Protein AF-A0A7S1J0U9-F1 (afdb_monomer_lite)

Sequence (162 aa):
MSGSLHFYTWFCGMPSGQSGGSMTIFAKDYTARTLVGTTATIFKWVNTFFTLAPLAVVTVVVVRFFRVTFKRYALSNAMLSLSFMLVWGTALLILYHEFQAQVREVPASWFGILNPFFIIGLSPVLTRLWDTRMNPPAAIKFGIGLVLLGLGFGALAVGGLK

pLDDT: mean 76.87, std 12.13, range [37.97, 94.19]

Organism: NCBI:txid73025

InterPro domains:
  IPR036259 MFS transporter superfamily [G3DSA:1.20.1250.20] (89-162)

Secondary structure (DSSP, 8-state):
-HHHHHHHIIIIIHHHHHHHHHHHHHHHHHS--EE-THHHHHHHHHHHHHHHHHHHHHHHHHHHHHHHHTTT-HHHHHHHHHHHHHHHHHHHHHHHHHHH-SSEEPPGGGGGGHHHHHHHHHHHHHHHHHTSS----HHHHHHHHHHHHHHHHHHHHHHH--

Foldseek 3Di:
DVVLVVLLCQLQNPLLVVCLVVQLVLCVPQPDQWDADPRLVVVLVVLLCLLVVLLVLVVVVLVVVCVVCCVPCVPVNVVVVVVSVVSVVVSVVVSVVSVPDNIDGDRSSSVSSVSSSCSSVCSVVVSVVCVPPDNDDSVVSNVVSVVVSVVVVVVSVVSRPD

Structure (mmCIF, N/CA/C/O backbone):
data_AF-A0A7S1J0U9-F1
#
_entry.id   AF-A0A7S1J0U9-F1
#
loop_
_atom_site.group_PDB
_atom_site.id
_atom_site.type_symbol
_atom_site.label_atom_id
_atom_site.label_alt_id
_atom_site.label_comp_id
_atom_site.label_asym_id
_atom_site.label_entity_id
_atom_site.label_seq_id
_atom_site.pdbx_PDB_ins_code
_atom_site.Cartn_x
_atom_site.Cartn_y
_atom_site.Cartn_z
_atom_site.occupancy
_atom_site.B_iso_or_equiv
_atom_site.auth_seq_id
_atom_site.auth_comp_id
_atom_site.auth_asym_id
_atom_site.auth_atom_id
_atom_site.pdbx_PDB_model_num
ATOM 1 N N . MET A 1 1 ? 10.771 -3.300 -21.379 1.00 37.97 1 MET A N 1
ATOM 2 C CA . MET A 1 1 ? 10.486 -2.838 -19.995 1.00 37.97 1 MET A CA 1
ATOM 3 C C . MET A 1 1 ? 9.687 -1.530 -19.904 1.00 37.97 1 MET A C 1
ATOM 5 O O . MET A 1 1 ? 9.085 -1.314 -18.864 1.00 37.97 1 MET A O 1
ATOM 9 N N . SER A 1 2 ? 9.593 -0.692 -20.950 1.00 38.94 2 SER A N 1
ATOM 10 C CA . SER A 1 2 ? 8.804 0.562 -20.898 1.00 38.94 2 SER A CA 1
ATOM 11 C C . SER A 1 2 ? 7.271 0.355 -20.956 1.00 38.94 2 SER A C 1
ATOM 13 O O . SER A 1 2 ? 6.528 1.062 -20.281 1.00 38.94 2 SER A O 1
ATOM 15 N N . GLY A 1 3 ? 6.781 -0.681 -21.653 1.00 42.38 3 GLY A N 1
ATOM 16 C CA . GLY A 1 3 ? 5.335 -0.926 -21.814 1.00 42.38 3 GLY A CA 1
ATOM 17 C C . GLY A 1 3 ? 4.577 -1.304 -20.531 1.00 42.38 3 GLY A C 1
ATOM 18 O O . GLY A 1 3 ? 3.415 -0.938 -20.378 1.00 42.38 3 GLY A O 1
ATOM 19 N N . SER A 1 4 ? 5.233 -1.972 -19.576 1.00 47.34 4 SER A N 1
ATOM 20 C CA . SER A 1 4 ? 4.588 -2.399 -18.324 1.00 47.34 4 SER A CA 1
ATOM 21 C C . SER A 1 4 ? 4.400 -1.247 -17.330 1.00 47.34 4 SER A C 1
ATOM 23 O O . SER A 1 4 ? 3.449 -1.257 -16.553 1.00 47.34 4 SER A O 1
ATOM 25 N N . LEU A 1 5 ? 5.280 -0.237 -17.365 1.00 48.50 5 LEU A N 1
ATOM 26 C CA . LEU A 1 5 ? 5.217 0.916 -16.462 1.00 48.50 5 LEU A CA 1
ATOM 27 C C . LEU A 1 5 ? 4.145 1.922 -16.914 1.00 48.50 5 LEU A C 1
ATOM 29 O O . LEU A 1 5 ? 3.366 2.398 -16.095 1.00 48.50 5 LEU A O 1
ATOM 33 N N . HIS A 1 6 ? 4.044 2.184 -18.224 1.00 45.41 6 HIS A N 1
ATOM 34 C CA . HIS A 1 6 ? 2.959 2.999 -18.789 1.00 45.41 6 HIS A CA 1
ATOM 35 C C . HIS A 1 6 ? 1.580 2.355 -18.596 1.00 45.41 6 HIS A C 1
ATOM 37 O O . HIS A 1 6 ? 0.617 3.063 -18.313 1.00 45.41 6 HIS A O 1
ATOM 43 N N . PHE A 1 7 ? 1.487 1.023 -18.680 1.00 50.69 7 PHE A N 1
ATOM 44 C CA . PHE A 1 7 ? 0.261 0.286 -18.370 1.00 50.69 7 PHE A CA 1
ATOM 45 C C . PHE A 1 7 ? -0.192 0.491 -16.913 1.00 50.69 7 PHE A C 1
ATOM 47 O O . PHE A 1 7 ? -1.368 0.760 -16.673 1.00 50.69 7 PHE A O 1
ATOM 54 N N . TYR A 1 8 ? 0.735 0.432 -15.952 1.00 55.25 8 TYR A N 1
ATOM 55 C CA . TYR A 1 8 ? 0.445 0.608 -14.526 1.00 55.25 8 TYR A CA 1
ATOM 56 C C . TYR A 1 8 ? -0.072 2.016 -14.190 1.00 55.25 8 TYR A C 1
ATOM 58 O O . TYR A 1 8 ? -1.103 2.154 -13.529 1.00 55.25 8 TYR A O 1
ATOM 66 N N . THR A 1 9 ? 0.600 3.058 -14.689 1.00 53.38 9 THR A N 1
ATOM 67 C CA . THR A 1 9 ? 0.221 4.455 -14.420 1.00 53.38 9 THR A CA 1
ATOM 68 C C . THR A 1 9 ? -1.161 4.793 -14.982 1.00 53.38 9 THR A C 1
ATOM 70 O O . THR A 1 9 ? -1.921 5.521 -14.348 1.00 53.38 9 THR A O 1
ATOM 73 N N . TRP A 1 10 ? -1.522 4.230 -16.138 1.00 52.12 10 TRP A N 1
ATOM 74 C CA . TRP A 1 10 ? -2.813 4.496 -16.774 1.00 52.12 10 TRP A CA 1
ATOM 75 C C . TRP A 1 10 ? -3.964 3.647 -16.222 1.00 52.12 10 TRP A C 1
ATOM 77 O O . TRP A 1 10 ? -5.030 4.187 -15.942 1.00 52.12 10 TRP A O 1
ATOM 87 N N . PHE A 1 11 ? -3.772 2.336 -16.041 1.00 57.56 11 PHE A N 1
ATOM 88 C CA . PHE A 1 11 ? -4.842 1.432 -15.601 1.00 57.56 11 PHE A CA 1
ATOM 89 C C . PHE A 1 11 ? -5.138 1.550 -14.100 1.00 57.56 11 PHE A C 1
ATOM 91 O O . PHE A 1 11 ? -6.298 1.650 -13.711 1.00 57.56 11 PHE A O 1
ATOM 98 N N . CYS A 1 12 ? -4.103 1.561 -13.252 1.00 60.34 12 CYS A N 1
ATOM 99 C CA . CYS A 1 12 ? -4.277 1.653 -11.800 1.00 60.34 12 CYS A CA 1
ATOM 100 C C . CYS A 1 12 ? -4.172 3.082 -11.260 1.00 60.34 12 CYS A C 1
ATOM 102 O O . CYS A 1 12 ? -4.699 3.336 -10.185 1.00 60.34 12 CYS A O 1
ATOM 104 N N . GLY A 1 13 ? -3.502 4.013 -11.945 1.00 62.59 13 GLY A N 1
ATOM 105 C CA . GLY A 1 13 ? -3.244 5.351 -11.395 1.00 62.59 13 GLY A CA 1
ATOM 106 C C . GLY A 1 13 ? -4.432 6.311 -11.490 1.00 62.59 13 GLY A C 1
ATOM 107 O O . GLY A 1 13 ? -4.858 6.870 -10.481 1.00 62.59 13 GLY A O 1
ATOM 108 N N . MET A 1 14 ? -4.986 6.502 -12.691 1.00 61.03 14 MET A N 1
ATOM 109 C CA . MET A 1 14 ? -6.019 7.521 -12.930 1.00 61.03 14 MET A CA 1
ATOM 110 C C . MET A 1 14 ? -7.364 7.246 -12.225 1.00 61.03 14 MET A C 1
ATOM 112 O O . MET A 1 14 ? -7.852 8.147 -11.541 1.00 61.03 14 MET A O 1
ATOM 116 N N . PRO A 1 15 ? -7.962 6.038 -12.306 1.00 62.59 15 PRO A N 1
ATOM 117 C CA . PRO A 1 15 ? -9.241 5.755 -11.639 1.00 62.59 15 PRO A CA 1
ATOM 118 C C . PRO A 1 15 ? -9.131 5.822 -10.104 1.00 62.59 15 PRO A C 1
ATOM 120 O O . PRO A 1 15 ? -10.016 6.325 -9.415 1.00 62.59 15 PRO A O 1
ATOM 123 N N . SER A 1 16 ? -8.000 5.374 -9.564 1.00 61.16 16 SER A N 1
ATOM 124 C CA . SER A 1 16 ? -7.734 5.318 -8.124 1.00 61.16 16 SER A CA 1
ATOM 125 C C . SER A 1 16 ? -7.524 6.693 -7.486 1.00 61.16 16 SER A C 1
ATOM 127 O O . SER A 1 16 ? -7.879 6.903 -6.326 1.00 61.16 16 SER A O 1
ATOM 129 N N . GLY A 1 17 ? -6.977 7.657 -8.237 1.00 61.88 17 GLY A N 1
ATOM 130 C CA . GLY A 1 17 ? -6.881 9.050 -7.788 1.00 61.88 17 GLY A CA 1
ATOM 131 C C . GLY A 1 17 ? -8.255 9.704 -7.603 1.00 61.88 17 GLY A C 1
ATOM 132 O O . GLY A 1 17 ? -8.450 10.484 -6.674 1.00 61.88 17 GLY A O 1
ATOM 133 N N . GLN A 1 18 ? -9.231 9.329 -8.436 1.00 62.53 18 GLN A N 1
ATOM 134 C CA . GLN A 1 18 ? -10.612 9.809 -8.346 1.00 62.53 18 GLN A CA 1
ATOM 135 C C . GLN A 1 18 ? -11.387 9.146 -7.192 1.00 62.53 18 GLN A C 1
ATOM 137 O O . GLN A 1 18 ? -12.262 9.774 -6.589 1.00 62.53 18 GLN A O 1
ATOM 142 N N . SER A 1 19 ? -11.040 7.901 -6.844 1.00 63.16 19 SER A N 1
ATOM 143 C CA . SER A 1 19 ? -11.699 7.154 -5.768 1.00 63.16 19 SER A CA 1
ATOM 144 C C . SER A 1 19 ? -11.240 7.555 -4.363 1.00 63.16 19 SER A C 1
ATOM 146 O O . SER A 1 19 ? -12.029 7.505 -3.422 1.00 63.16 19 SER A O 1
ATOM 148 N N . GLY A 1 20 ? -9.977 7.966 -4.199 1.00 63.72 20 GLY A N 1
ATOM 149 C CA . GLY A 1 20 ? -9.395 8.229 -2.877 1.00 63.72 20 GLY A CA 1
ATOM 150 C C . GLY A 1 20 ? -10.086 9.359 -2.101 1.00 63.72 20 GLY A C 1
ATOM 151 O O . GLY A 1 20 ? -10.349 9.225 -0.903 1.00 63.72 20 GLY A O 1
ATOM 152 N N . GLY A 1 21 ? -10.429 10.458 -2.782 1.00 65.00 21 GLY A N 1
ATOM 153 C CA . GLY A 1 21 ? -11.123 11.593 -2.161 1.00 65.00 21 GLY A CA 1
ATOM 154 C C . GLY A 1 21 ? -12.596 11.306 -1.860 1.00 65.00 21 GLY A C 1
ATOM 155 O O . GLY A 1 21 ? -13.092 11.625 -0.782 1.00 65.00 21 GLY A O 1
ATOM 156 N N . SER A 1 22 ? -13.287 10.644 -2.786 1.00 69.31 22 SER A N 1
ATOM 157 C CA . SER A 1 22 ? -14.724 10.360 -2.697 1.00 69.31 22 SER A CA 1
ATOM 158 C C . SER A 1 22 ? -15.056 9.228 -1.716 1.00 69.31 22 SER A C 1
ATOM 160 O O . SER A 1 22 ? -16.042 9.337 -0.989 1.00 69.31 22 SER A O 1
ATOM 162 N N . MET A 1 23 ? -14.208 8.197 -1.592 1.00 70.56 23 MET A N 1
ATOM 163 C CA . MET A 1 23 ? -14.368 7.146 -0.571 1.00 70.56 23 MET A CA 1
ATOM 164 C C . MET A 1 23 ? -14.235 7.688 0.853 1.00 70.56 23 MET A C 1
ATOM 166 O O . MET A 1 23 ? -14.960 7.254 1.744 1.00 70.56 23 MET A O 1
ATOM 170 N N . THR A 1 24 ? -13.335 8.649 1.071 1.00 71.12 24 THR A N 1
ATOM 171 C CA . THR A 1 24 ? -13.128 9.248 2.398 1.00 71.12 24 THR A CA 1
ATOM 172 C C . THR A 1 24 ? -14.349 10.065 2.835 1.00 71.12 24 THR A C 1
ATOM 174 O O . THR A 1 24 ? -14.726 10.025 4.002 1.00 71.12 24 THR A O 1
ATOM 177 N N . ILE A 1 25 ? -15.002 10.772 1.907 1.00 69.62 25 ILE A N 1
ATOM 178 C CA . ILE A 1 25 ? -16.236 11.522 2.189 1.00 69.62 25 ILE A CA 1
ATOM 179 C C . ILE A 1 25 ? -17.395 10.549 2.444 1.00 69.62 25 ILE A C 1
ATOM 181 O O . ILE A 1 25 ? -18.055 10.631 3.474 1.00 69.62 25 ILE A O 1
ATOM 185 N N . PHE A 1 26 ? -17.574 9.547 1.581 1.00 68.56 26 PHE A N 1
ATOM 186 C CA . PHE A 1 26 ? -18.650 8.567 1.733 1.00 68.56 26 PHE A CA 1
ATOM 187 C C . PHE A 1 26 ? -18.541 7.763 3.039 1.00 68.56 26 PHE A C 1
ATOM 189 O O . PHE A 1 26 ? -19.520 7.596 3.760 1.00 68.56 26 PHE A O 1
ATOM 196 N N . ALA A 1 27 ? -17.336 7.319 3.402 1.00 71.00 27 ALA A N 1
ATOM 197 C CA . ALA A 1 27 ? -17.106 6.610 4.656 1.00 71.00 27 ALA A CA 1
ATOM 198 C C . ALA A 1 27 ? -17.310 7.489 5.896 1.00 71.00 27 ALA A C 1
ATOM 200 O O . ALA A 1 27 ? -17.612 6.976 6.976 1.00 71.00 27 ALA A O 1
ATOM 201 N N . LYS A 1 28 ? -17.116 8.806 5.770 1.00 71.69 28 LYS A N 1
ATOM 202 C CA . LYS A 1 28 ? -17.378 9.742 6.860 1.00 71.69 28 LYS A CA 1
ATOM 203 C C . LYS A 1 28 ? -18.872 9.814 7.166 1.00 71.69 28 LYS A C 1
ATOM 205 O O . LYS A 1 28 ? -19.213 9.780 8.351 1.00 71.69 28 LYS A O 1
ATOM 210 N N . ASP A 1 29 ? -19.690 9.887 6.118 1.00 71.12 29 ASP A N 1
ATOM 211 C CA . ASP A 1 29 ? -21.112 10.224 6.204 1.00 71.12 29 ASP A CA 1
ATOM 212 C C . ASP A 1 29 ? -22.033 8.988 6.281 1.00 71.12 29 ASP A C 1
ATOM 214 O O . ASP A 1 29 ? -23.096 9.071 6.886 1.00 71.12 29 ASP A O 1
ATOM 218 N N . TYR A 1 30 ? -21.616 7.828 5.750 1.00 62.91 30 TYR A N 1
ATOM 219 C CA . TYR A 1 30 ? -22.474 6.633 5.621 1.00 62.91 30 TYR A CA 1
ATOM 220 C C . TYR A 1 30 ? -21.976 5.380 6.363 1.00 62.91 30 TYR A C 1
ATOM 222 O O . TYR A 1 30 ? -22.607 4.327 6.280 1.00 62.91 30 TYR A O 1
ATOM 230 N N . THR A 1 31 ? -20.871 5.459 7.115 1.00 68.38 31 THR A N 1
ATOM 231 C CA . THR A 1 31 ? -20.332 4.303 7.856 1.00 68.38 31 THR A CA 1
ATOM 232 C C . THR A 1 31 ? -20.341 4.550 9.363 1.00 68.38 31 THR A C 1
ATOM 234 O O . THR A 1 31 ? -19.758 5.521 9.850 1.00 68.38 31 THR A O 1
ATOM 237 N N . ALA A 1 32 ? -20.936 3.625 10.126 1.00 65.75 32 ALA A N 1
ATOM 238 C CA . ALA A 1 32 ? -20.797 3.583 11.581 1.00 65.75 32 ALA A CA 1
ATOM 239 C C . ALA A 1 32 ? -19.350 3.210 11.939 1.00 65.75 32 ALA A C 1
ATOM 241 O O . ALA A 1 3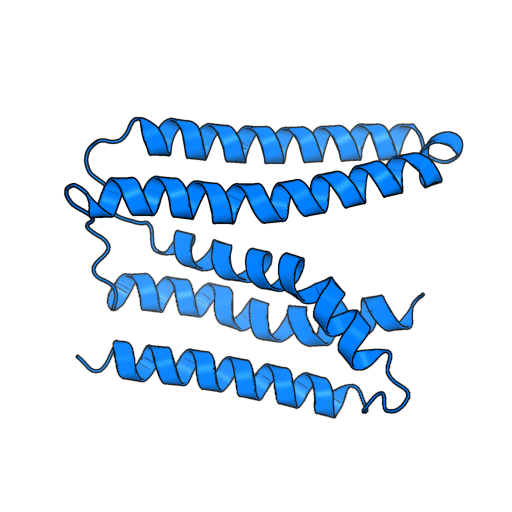2 ? -18.907 2.082 11.726 1.00 65.75 32 ALA A O 1
ATOM 242 N N . ARG A 1 33 ? -18.588 4.196 12.423 1.00 71.88 33 ARG A N 1
ATOM 243 C CA . ARG A 1 33 ? -17.137 4.082 12.647 1.00 71.88 33 ARG A CA 1
ATOM 244 C C . ARG A 1 33 ? -16.762 3.820 14.104 1.00 71.88 33 ARG A C 1
ATOM 246 O O . ARG A 1 33 ? -15.583 3.638 14.387 1.00 71.88 33 ARG A O 1
ATOM 253 N N . THR A 1 34 ? -17.732 3.758 15.012 1.00 73.88 34 THR A N 1
ATOM 254 C CA . THR A 1 34 ? -17.530 3.401 16.419 1.00 73.88 34 THR A CA 1
ATOM 255 C C . THR A 1 34 ? -17.447 1.880 16.562 1.00 73.88 34 THR A C 1
ATOM 25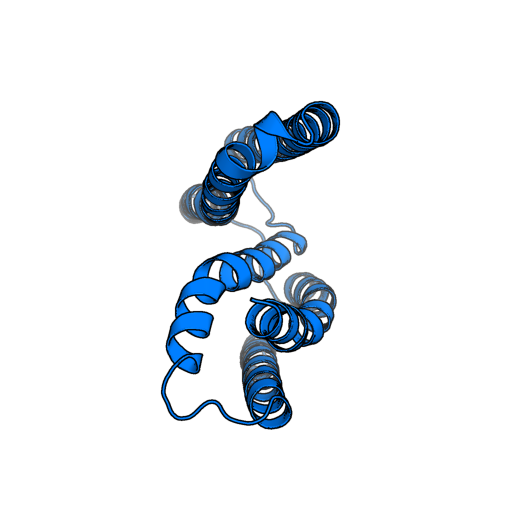7 O O . THR A 1 34 ? -18.408 1.154 16.316 1.00 73.88 34 THR A O 1
ATOM 260 N N . LEU A 1 35 ? -16.276 1.373 16.949 1.00 70.81 35 LEU A N 1
ATOM 261 C CA . LEU A 1 35 ? -16.058 -0.054 17.183 1.00 70.81 35 LEU A CA 1
ATOM 262 C C . LEU A 1 35 ? -15.915 -0.305 18.684 1.00 70.81 35 LEU A C 1
ATOM 264 O O . LEU A 1 35 ? -15.031 0.259 19.330 1.00 70.81 35 LEU A O 1
ATOM 268 N N . VAL A 1 36 ? -16.761 -1.181 19.232 1.00 72.00 36 VAL A N 1
ATOM 269 C CA . VAL A 1 36 ? -16.773 -1.529 20.662 1.00 72.00 36 VAL A CA 1
ATOM 270 C C . VAL A 1 36 ? -16.490 -3.023 20.842 1.00 72.00 36 VAL A C 1
ATOM 272 O O . VAL A 1 36 ? -16.957 -3.857 20.065 1.00 72.00 36 VAL A O 1
ATOM 275 N N . GLY A 1 37 ? -15.712 -3.368 21.871 1.00 77.50 37 GLY A N 1
ATOM 276 C CA . GLY A 1 37 ? -15.454 -4.755 22.266 1.00 77.50 37 GLY A CA 1
ATOM 277 C C . GLY A 1 37 ? -14.636 -5.553 21.242 1.00 77.50 37 GLY A C 1
ATOM 278 O O . GLY A 1 37 ? -13.636 -5.071 20.708 1.00 77.50 37 GLY A O 1
ATOM 279 N N . THR A 1 38 ? -15.051 -6.791 20.969 1.00 79.81 38 THR A N 1
ATOM 280 C CA . THR A 1 38 ? -14.334 -7.764 20.120 1.00 79.81 38 THR A CA 1
ATOM 281 C C . THR A 1 38 ? -14.149 -7.302 18.668 1.00 79.81 38 THR A C 1
ATOM 283 O O . THR A 1 38 ? -13.164 -7.650 18.021 1.00 79.81 38 THR A O 1
ATOM 286 N N . THR A 1 39 ? -15.038 -6.462 18.133 1.00 76.94 39 THR A N 1
ATOM 287 C CA . THR A 1 39 ? -14.890 -5.936 16.764 1.00 76.94 39 THR A CA 1
ATOM 288 C C . THR A 1 39 ? -13.702 -4.973 16.652 1.00 76.94 39 THR A C 1
ATOM 290 O O . THR A 1 39 ? -13.023 -4.936 15.625 1.00 76.94 39 THR A O 1
ATOM 293 N N . ALA A 1 40 ? -13.384 -4.240 17.726 1.00 79.69 40 ALA A N 1
ATOM 294 C CA . ALA A 1 40 ? -12.239 -3.333 17.754 1.00 79.69 40 ALA A CA 1
ATOM 295 C C . ALA A 1 40 ? -10.898 -4.088 17.725 1.00 79.69 40 ALA A C 1
ATOM 297 O O . ALA A 1 40 ? -9.948 -3.625 17.092 1.00 79.69 40 ALA A O 1
ATOM 298 N N . THR A 1 41 ? -10.802 -5.262 18.359 1.00 82.31 41 THR A N 1
ATOM 299 C CA . THR A 1 41 ? -9.576 -6.080 18.326 1.00 82.31 41 THR A CA 1
ATOM 300 C C . THR A 1 41 ? -9.362 -6.728 16.962 1.00 82.31 41 THR A C 1
ATOM 302 O O . THR A 1 41 ? -8.241 -6.693 16.456 1.00 82.31 41 THR A O 1
ATOM 305 N N . ILE A 1 42 ? -10.420 -7.238 16.322 1.00 85.06 42 ILE A N 1
ATOM 306 C CA . ILE A 1 42 ? -10.348 -7.753 14.943 1.00 85.06 42 ILE A CA 1
ATOM 307 C C . ILE A 1 42 ? -9.894 -6.641 13.991 1.00 85.06 42 ILE A C 1
ATOM 309 O O . ILE A 1 42 ? -8.974 -6.842 13.198 1.00 85.06 42 ILE A O 1
ATOM 313 N N . PHE A 1 43 ? -10.468 -5.442 14.116 1.00 84.56 43 PHE A N 1
ATOM 314 C CA . PHE A 1 43 ? -10.076 -4.301 13.293 1.00 84.56 43 PHE A CA 1
ATOM 315 C C . PHE A 1 43 ? -8.603 -3.912 13.479 1.00 84.56 43 PHE A C 1
ATOM 317 O O . PHE A 1 43 ? -7.940 -3.603 12.494 1.00 84.56 43 PHE A O 1
ATOM 324 N N . LYS A 1 44 ? -8.054 -3.968 14.704 1.00 85.38 44 LYS A N 1
ATOM 325 C CA . LYS A 1 44 ? -6.620 -3.714 14.950 1.00 85.38 44 LYS A CA 1
ATOM 326 C C . LYS A 1 44 ? -5.739 -4.659 14.128 1.00 85.38 44 LYS A C 1
ATOM 328 O O . LYS A 1 44 ? -4.875 -4.183 13.398 1.00 85.38 44 LYS A O 1
ATOM 333 N N . TRP A 1 45 ? -6.003 -5.965 14.177 1.00 88.00 45 TRP A N 1
ATOM 334 C CA . TRP A 1 45 ? -5.251 -6.960 13.400 1.00 88.00 45 TRP A CA 1
ATOM 335 C C . TRP A 1 45 ? -5.390 -6.763 11.890 1.00 88.00 45 TRP A C 1
ATOM 337 O O . TRP A 1 45 ? -4.401 -6.825 11.157 1.00 88.00 45 TRP A O 1
ATOM 347 N N . VAL A 1 46 ? -6.604 -6.475 11.424 1.00 88.69 46 VAL A N 1
ATOM 348 C CA . VAL A 1 46 ? -6.880 -6.206 10.009 1.00 88.69 46 VAL A CA 1
ATOM 349 C C . VAL A 1 46 ? -6.159 -4.937 9.538 1.00 88.69 46 VAL A C 1
ATOM 351 O O . VAL A 1 46 ? -5.517 -4.949 8.489 1.00 88.69 46 VAL A O 1
ATOM 354 N N . ASN A 1 47 ? -6.182 -3.862 10.328 1.00 88.69 47 ASN A N 1
ATOM 355 C CA . ASN A 1 47 ? -5.459 -2.626 10.032 1.00 88.69 47 ASN A CA 1
ATOM 356 C C . ASN A 1 47 ? -3.938 -2.853 9.968 1.00 88.69 47 ASN A C 1
ATOM 358 O O . ASN A 1 47 ? -3.276 -2.392 9.034 1.00 88.69 47 ASN A O 1
ATOM 362 N N . THR A 1 48 ? -3.386 -3.609 10.921 1.00 90.31 48 THR A N 1
ATOM 363 C CA . THR A 1 48 ? -1.976 -4.020 10.905 1.00 90.31 48 THR A CA 1
ATOM 364 C C . THR A 1 48 ? -1.624 -4.740 9.613 1.00 90.31 48 THR A C 1
ATOM 366 O O . THR A 1 48 ? -0.627 -4.405 8.976 1.00 90.31 48 THR A O 1
ATOM 369 N N . PHE A 1 49 ? -2.456 -5.692 9.195 1.00 90.69 49 PHE A N 1
ATOM 370 C CA . PHE A 1 49 ? -2.239 -6.437 7.964 1.00 90.69 49 PHE A CA 1
ATOM 371 C C . PHE A 1 49 ? -2.251 -5.526 6.730 1.00 90.69 49 PHE A C 1
ATOM 373 O O . PHE A 1 49 ? -1.288 -5.534 5.961 1.00 90.69 49 PHE A O 1
ATOM 380 N N . PHE A 1 50 ? -3.287 -4.698 6.566 1.00 88.94 50 PHE A N 1
ATOM 381 C CA . PHE A 1 50 ? -3.409 -3.798 5.414 1.00 88.94 50 PHE A CA 1
ATOM 382 C C . PHE A 1 50 ? -2.307 -2.734 5.352 1.00 88.94 50 PHE A C 1
ATOM 384 O O . PHE A 1 50 ? -1.933 -2.318 4.258 1.00 88.94 50 PHE A O 1
ATOM 391 N N . THR A 1 51 ? -1.750 -2.330 6.494 1.00 88.12 51 THR A N 1
ATOM 392 C CA . THR A 1 51 ? -0.644 -1.362 6.552 1.00 88.12 51 THR A CA 1
ATOM 393 C C . THR A 1 51 ? 0.713 -2.023 6.283 1.00 88.12 51 THR A C 1
ATOM 395 O O . THR A 1 51 ? 1.514 -1.508 5.502 1.00 88.12 51 THR A O 1
ATOM 398 N N . LEU A 1 52 ? 0.988 -3.181 6.894 1.00 91.69 52 LEU A N 1
ATOM 399 C CA . LEU A 1 52 ? 2.308 -3.820 6.825 1.00 91.69 52 LEU A CA 1
ATOM 400 C C . LEU A 1 52 ? 2.525 -4.651 5.559 1.00 91.69 52 LEU A C 1
ATOM 402 O O . LEU A 1 52 ? 3.638 -4.672 5.038 1.00 91.69 52 LEU A O 1
ATOM 406 N N . ALA A 1 53 ? 1.499 -5.327 5.038 1.00 91.06 53 ALA A N 1
ATOM 407 C CA . ALA A 1 53 ? 1.636 -6.176 3.855 1.00 91.06 53 ALA A CA 1
ATOM 408 C C . ALA A 1 53 ? 2.159 -5.429 2.604 1.00 91.06 53 ALA A C 1
ATOM 410 O O . ALA A 1 53 ? 3.147 -5.885 2.019 1.00 91.06 53 ALA A O 1
ATOM 411 N N . PRO A 1 54 ? 1.593 -4.278 2.185 1.00 88.44 54 PRO A N 1
ATOM 412 C CA . PRO A 1 54 ? 2.094 -3.565 1.013 1.00 88.44 54 PRO A CA 1
ATOM 413 C C . PRO A 1 54 ? 3.473 -2.959 1.286 1.00 88.44 54 PRO A C 1
ATOM 415 O O . PRO A 1 54 ? 4.340 -2.987 0.414 1.00 88.44 54 PRO A O 1
ATOM 418 N N . LEU A 1 55 ? 3.719 -2.490 2.513 1.00 91.06 55 LEU A N 1
ATOM 419 C CA . LEU A 1 55 ? 5.017 -1.963 2.922 1.00 91.06 55 LEU A CA 1
ATOM 420 C C . LEU A 1 55 ? 6.113 -3.042 2.856 1.00 91.06 55 LEU A C 1
ATOM 422 O O . LEU A 1 55 ? 7.217 -2.781 2.372 1.00 91.06 55 LEU A O 1
ATOM 426 N N . ALA A 1 56 ? 5.804 -4.278 3.251 1.00 91.38 56 ALA A N 1
ATOM 427 C CA . ALA A 1 56 ? 6.702 -5.423 3.124 1.00 91.38 56 ALA A CA 1
ATOM 428 C C . ALA A 1 56 ? 7.006 -5.756 1.653 1.00 91.38 56 ALA A C 1
ATOM 430 O O . ALA A 1 56 ? 8.171 -5.943 1.296 1.00 91.38 56 ALA A O 1
ATOM 431 N N . VAL A 1 57 ? 5.993 -5.755 0.775 1.00 90.19 57 VAL A N 1
ATOM 432 C CA . VAL A 1 57 ? 6.191 -5.963 -0.673 1.00 90.19 57 VAL A CA 1
ATOM 433 C C . VAL A 1 57 ? 7.119 -4.896 -1.254 1.00 90.19 57 VAL A C 1
ATOM 435 O O . VAL A 1 57 ? 8.090 -5.232 -1.937 1.00 90.19 57 VAL A O 1
ATOM 438 N N . VAL A 1 58 ? 6.880 -3.619 -0.941 1.00 89.75 58 VAL A N 1
ATOM 439 C CA . VAL A 1 58 ? 7.742 -2.518 -1.395 1.00 89.75 58 VAL A CA 1
ATOM 440 C C . VAL A 1 58 ? 9.160 -2.671 -0.842 1.00 89.75 58 VAL A C 1
ATOM 442 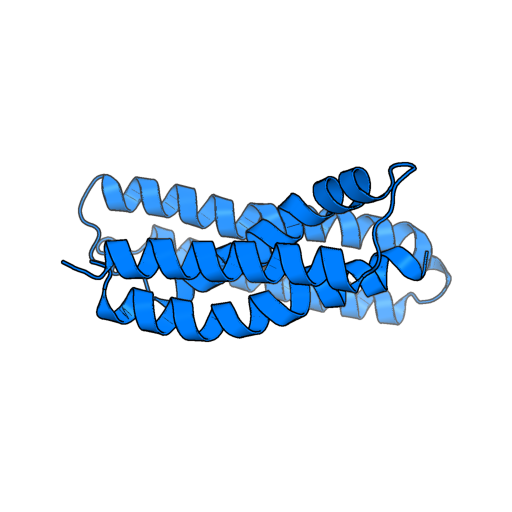O O . VAL A 1 58 ? 10.116 -2.488 -1.591 1.00 89.75 58 VAL A O 1
ATOM 445 N N . THR A 1 59 ? 9.318 -3.097 0.415 1.00 92.06 59 THR A N 1
ATOM 446 C CA . THR A 1 59 ? 10.636 -3.358 1.023 1.00 92.06 59 THR A CA 1
ATOM 447 C C . THR A 1 59 ? 11.434 -4.364 0.190 1.00 92.06 59 THR A C 1
ATOM 449 O O . THR A 1 59 ? 12.596 -4.122 -0.139 1.00 92.06 59 THR A O 1
ATOM 452 N N . VAL A 1 60 ? 10.809 -5.471 -0.226 1.00 90.75 60 VAL A N 1
ATOM 453 C CA . VAL A 1 60 ? 11.458 -6.491 -1.069 1.00 90.75 60 VAL A CA 1
ATOM 454 C C . VAL A 1 60 ? 11.867 -5.920 -2.430 1.00 90.75 60 VAL A C 1
ATOM 456 O O . VAL A 1 60 ? 12.969 -6.203 -2.911 1.00 90.75 60 VAL A O 1
ATOM 459 N N . VAL A 1 61 ? 11.010 -5.109 -3.057 1.00 88.56 61 VAL A N 1
ATOM 460 C CA . VAL A 1 61 ? 11.302 -4.465 -4.350 1.00 88.56 61 VAL A CA 1
ATOM 461 C C . VAL A 1 61 ? 12.473 -3.492 -4.226 1.00 88.56 61 VAL A C 1
ATOM 463 O O . VAL A 1 61 ? 13.395 -3.534 -5.041 1.00 88.56 61 VAL A O 1
ATOM 466 N N . VAL A 1 62 ? 12.478 -2.671 -3.178 1.00 89.56 62 VAL A N 1
ATOM 467 C CA . VAL A 1 62 ? 13.543 -1.711 -2.882 1.00 89.56 62 VAL A CA 1
ATOM 468 C C . VAL A 1 62 ? 14.870 -2.437 -2.654 1.00 89.56 62 VAL A C 1
ATOM 470 O O . VAL A 1 62 ? 15.870 -2.094 -3.280 1.00 89.56 62 VAL A O 1
ATOM 473 N N . VAL A 1 63 ? 14.892 -3.514 -1.862 1.00 89.00 63 VAL A N 1
ATOM 474 C CA . VAL A 1 63 ? 16.105 -4.327 -1.646 1.00 89.00 63 VAL A CA 1
ATOM 475 C C . VAL A 1 63 ? 16.624 -4.942 -2.953 1.00 89.00 63 VAL A C 1
ATOM 477 O O . VAL A 1 63 ? 17.834 -4.946 -3.197 1.00 89.00 63 VAL A O 1
ATOM 480 N N . ARG A 1 64 ? 15.737 -5.434 -3.831 1.00 86.31 64 ARG A N 1
ATOM 481 C CA . ARG A 1 64 ? 16.139 -5.919 -5.166 1.00 86.31 64 ARG A CA 1
ATOM 482 C C . ARG A 1 64 ? 16.738 -4.799 -6.015 1.00 86.31 64 ARG A C 1
ATOM 484 O O . ARG A 1 64 ? 17.747 -5.029 -6.678 1.00 86.31 64 ARG A O 1
ATOM 491 N N . PHE A 1 65 ? 16.164 -3.601 -5.959 1.00 85.06 65 PHE A N 1
ATOM 492 C CA . PHE A 1 65 ? 16.678 -2.426 -6.660 1.00 85.06 65 PHE A CA 1
ATOM 493 C C . PHE A 1 65 ? 18.073 -2.022 -6.158 1.00 85.06 65 PHE A C 1
ATOM 495 O O . PHE A 1 65 ? 18.974 -1.781 -6.964 1.00 85.06 65 PHE A O 1
ATOM 502 N N . PHE A 1 66 ? 18.297 -2.054 -4.841 1.00 85.69 66 PHE A N 1
ATOM 503 C CA . PHE A 1 66 ? 19.606 -1.783 -4.246 1.00 85.69 66 PHE A CA 1
ATOM 504 C C . PHE A 1 66 ? 20.697 -2.702 -4.797 1.00 85.69 66 PHE A C 1
ATOM 506 O O . PHE A 1 66 ? 21.764 -2.208 -5.150 1.00 85.69 66 PHE A O 1
ATOM 513 N N . ARG A 1 67 ? 20.432 -4.008 -4.951 1.00 81.44 67 ARG A N 1
ATOM 514 C CA . ARG A 1 67 ? 21.422 -4.963 -5.490 1.00 81.44 67 ARG A CA 1
ATOM 515 C C . ARG A 1 67 ? 21.894 -4.619 -6.907 1.00 81.44 67 ARG A C 1
ATOM 517 O O . ARG A 1 67 ? 23.040 -4.909 -7.236 1.00 81.44 67 ARG A O 1
ATOM 524 N N . VAL A 1 68 ? 21.042 -4.005 -7.728 1.00 83.31 68 VAL A N 1
ATOM 525 C CA . VAL A 1 68 ? 21.362 -3.646 -9.122 1.00 83.31 68 VAL A CA 1
ATOM 526 C C . VAL A 1 68 ? 22.069 -2.288 -9.206 1.00 83.31 68 VAL A C 1
ATOM 528 O O . VAL A 1 68 ? 23.000 -2.121 -9.992 1.00 83.31 68 VAL A O 1
ATOM 531 N N . THR A 1 69 ? 21.671 -1.325 -8.373 1.00 82.62 69 THR A N 1
ATOM 532 C CA . THR A 1 69 ? 22.078 0.086 -8.516 1.00 82.62 69 THR A CA 1
ATOM 533 C C . THR A 1 69 ? 23.281 0.476 -7.640 1.00 82.62 69 THR A C 1
ATOM 535 O O . THR A 1 69 ? 23.921 1.499 -7.897 1.00 82.62 69 THR A O 1
ATOM 538 N N . PHE A 1 70 ? 23.643 -0.335 -6.632 1.00 72.31 70 PHE A N 1
ATOM 539 C CA . PHE A 1 70 ? 24.614 0.044 -5.587 1.00 72.31 70 PHE A CA 1
ATOM 540 C C . PHE A 1 70 ? 25.967 0.530 -6.113 1.00 72.31 70 PHE A C 1
ATOM 542 O O . PHE A 1 70 ? 26.520 1.492 -5.592 1.00 72.31 70 PHE A O 1
ATOM 549 N N . LYS A 1 71 ? 26.492 -0.105 -7.167 1.00 74.25 71 LYS A N 1
ATOM 550 C CA . LYS A 1 71 ? 27.831 0.207 -7.692 1.00 74.25 71 LYS A CA 1
ATOM 551 C C . LYS A 1 71 ? 27.895 1.518 -8.478 1.00 74.25 71 LYS A C 1
ATOM 553 O O . LYS A 1 71 ? 28.986 2.033 -8.685 1.00 74.25 71 LYS A O 1
ATOM 558 N N . ARG A 1 72 ? 26.754 2.034 -8.946 1.00 71.19 72 ARG A N 1
ATOM 559 C CA . ARG A 1 72 ? 26.704 3.172 -9.878 1.00 71.19 72 ARG A CA 1
ATOM 560 C C . ARG A 1 72 ? 26.185 4.457 -9.229 1.00 71.19 72 ARG A C 1
ATOM 562 O O . ARG A 1 72 ? 26.618 5.529 -9.627 1.00 71.19 72 ARG A O 1
ATOM 569 N N . TYR A 1 73 ? 25.316 4.350 -8.216 1.00 79.81 73 TYR A N 1
ATOM 570 C CA . TYR A 1 73 ? 24.709 5.500 -7.528 1.00 79.81 73 TYR A CA 1
ATOM 571 C C . TYR A 1 73 ? 24.568 5.264 -6.012 1.00 79.81 73 TYR A C 1
ATOM 573 O O . TYR A 1 73 ? 23.461 5.138 -5.490 1.00 79.81 73 TYR A O 1
ATOM 581 N N . ALA A 1 74 ? 25.688 5.201 -5.285 1.00 81.12 74 ALA A N 1
ATOM 582 C CA . ALA A 1 74 ? 25.694 4.917 -3.844 1.00 81.12 74 ALA A CA 1
ATOM 583 C C . ALA A 1 74 ? 24.987 5.997 -2.994 1.00 81.12 74 ALA A C 1
ATOM 585 O O . ALA A 1 74 ? 24.251 5.665 -2.065 1.00 81.12 74 ALA A O 1
ATOM 586 N N . LEU A 1 75 ? 25.148 7.281 -3.337 1.00 83.00 75 LEU A N 1
ATOM 587 C CA . LEU A 1 75 ? 24.567 8.397 -2.577 1.00 83.00 75 LEU A CA 1
ATOM 588 C C . LEU A 1 75 ? 23.039 8.482 -2.730 1.00 83.00 75 LEU A C 1
ATOM 590 O O . LEU A 1 75 ? 22.324 8.605 -1.738 1.00 83.00 75 LEU A O 1
ATOM 594 N N . SER A 1 76 ? 22.522 8.347 -3.955 1.00 86.31 76 SER A N 1
ATOM 595 C CA . SER A 1 76 ? 21.073 8.322 -4.215 1.00 86.31 76 SER A CA 1
ATOM 596 C C . SER A 1 76 ? 20.394 7.140 -3.525 1.00 86.31 76 SER A C 1
ATOM 598 O O . SER A 1 76 ? 19.306 7.272 -2.970 1.00 86.31 76 SER A O 1
ATOM 600 N N . ASN A 1 77 ? 21.074 5.996 -3.506 1.00 86.19 77 ASN A N 1
ATOM 601 C CA . ASN A 1 77 ? 20.632 4.804 -2.803 1.00 86.19 77 ASN A CA 1
ATOM 602 C C . ASN A 1 77 ? 20.552 5.039 -1.281 1.00 86.19 77 ASN A C 1
ATOM 604 O O . ASN A 1 77 ? 19.541 4.696 -0.673 1.00 86.19 77 ASN A O 1
ATOM 608 N N . ALA A 1 78 ? 21.551 5.680 -0.667 1.00 87.44 78 ALA A N 1
ATOM 609 C CA . ALA A 1 78 ? 21.524 5.994 0.766 1.00 87.44 78 ALA A CA 1
ATOM 610 C C . ALA A 1 78 ? 20.347 6.915 1.152 1.00 87.44 78 ALA A C 1
ATOM 612 O O . ALA A 1 78 ? 19.640 6.653 2.130 1.00 87.44 78 ALA A O 1
ATOM 613 N N . MET A 1 79 ? 20.083 7.952 0.350 1.00 89.69 79 MET A N 1
ATOM 614 C CA . MET A 1 79 ? 18.936 8.847 0.561 1.00 89.69 79 MET A CA 1
ATOM 615 C C . MET A 1 79 ? 17.601 8.105 0.427 1.00 89.69 79 MET A C 1
ATOM 617 O O . MET A 1 79 ? 16.714 8.269 1.263 1.00 89.69 79 MET A O 1
ATOM 621 N N . LEU A 1 80 ? 17.478 7.219 -0.567 1.00 89.00 80 LEU A N 1
ATOM 622 C CA . LEU A 1 80 ? 16.280 6.400 -0.757 1.00 89.00 80 LEU A CA 1
ATOM 623 C C . LEU A 1 80 ? 16.020 5.470 0.440 1.00 89.00 80 LEU A C 1
ATOM 625 O O . LEU A 1 80 ? 14.877 5.356 0.884 1.00 89.00 80 LEU A O 1
ATOM 629 N N . SER A 1 81 ? 17.059 4.827 0.991 1.00 88.69 81 SER A N 1
ATOM 630 C CA . SER A 1 81 ? 16.904 3.977 2.183 1.00 88.69 81 SER A CA 1
ATOM 631 C C . SER A 1 81 ? 16.469 4.772 3.407 1.00 88.69 81 SER A C 1
ATOM 633 O O . SER A 1 81 ? 15.655 4.282 4.186 1.00 88.69 81 SER A O 1
ATOM 635 N N . LEU A 1 82 ? 16.964 6.001 3.553 1.00 93.12 82 LEU A N 1
ATOM 636 C CA . LEU A 1 82 ? 16.597 6.872 4.661 1.00 93.12 82 LEU A CA 1
ATOM 637 C C . LEU A 1 82 ? 15.119 7.270 4.582 1.00 93.12 82 LEU A C 1
ATOM 639 O O . LEU A 1 82 ? 14.388 7.107 5.557 1.00 93.12 82 LEU A O 1
ATOM 643 N N . SER A 1 83 ? 14.643 7.698 3.409 1.00 92.25 83 SER A N 1
ATOM 644 C CA . SER A 1 83 ? 13.216 7.980 3.204 1.00 92.25 83 SER A CA 1
ATOM 645 C C . SER A 1 83 ? 12.347 6.751 3.469 1.00 92.25 83 SER A C 1
ATOM 647 O O . SER A 1 83 ? 11.286 6.862 4.080 1.00 92.25 83 SER A O 1
ATOM 649 N N . PHE A 1 84 ? 12.805 5.566 3.065 1.00 92.69 84 PHE A N 1
ATOM 650 C CA . PHE A 1 84 ? 12.066 4.329 3.290 1.00 92.69 84 PHE A CA 1
ATOM 651 C C . PHE A 1 84 ? 12.010 3.924 4.775 1.00 92.69 84 PHE A C 1
ATOM 653 O O . PHE A 1 84 ? 10.964 3.482 5.252 1.00 92.69 84 PHE A O 1
ATOM 660 N N . MET A 1 85 ? 13.095 4.135 5.527 1.00 93.81 85 MET A N 1
ATOM 661 C CA . MET A 1 85 ? 13.120 3.952 6.983 1.00 93.81 85 MET A CA 1
ATOM 662 C C . MET A 1 85 ? 12.144 4.888 7.700 1.00 93.81 85 MET A C 1
ATOM 664 O O . MET A 1 85 ? 11.458 4.448 8.621 1.00 93.81 85 MET A O 1
ATOM 668 N N . LEU A 1 86 ? 12.035 6.148 7.266 1.00 94.19 86 LEU A N 1
ATOM 669 C CA . LEU A 1 86 ? 11.079 7.097 7.845 1.00 94.19 86 LEU A CA 1
ATOM 670 C C . LEU A 1 86 ? 9.629 6.634 7.652 1.00 94.19 86 LEU A C 1
ATOM 672 O O . LEU A 1 86 ? 8.852 6.678 8.602 1.00 94.19 86 LEU A O 1
ATOM 676 N N . VAL A 1 87 ? 9.275 6.134 6.463 1.00 92.06 87 VAL A N 1
ATOM 677 C CA . VAL A 1 87 ? 7.930 5.589 6.188 1.00 92.06 87 VAL A CA 1
ATOM 678 C C . VAL A 1 87 ? 7.630 4.359 7.054 1.00 92.06 87 VAL A C 1
ATOM 680 O O . VAL A 1 87 ? 6.522 4.212 7.564 1.00 92.06 87 VAL A O 1
ATOM 683 N N . TRP A 1 88 ? 8.616 3.487 7.268 1.00 93.50 88 TRP A N 1
ATOM 684 C CA . TRP A 1 88 ? 8.480 2.365 8.202 1.00 93.50 88 TRP A CA 1
ATOM 685 C C . TRP A 1 88 ? 8.272 2.831 9.645 1.00 93.50 88 TRP A C 1
ATOM 687 O O . TRP A 1 88 ? 7.405 2.307 10.346 1.00 93.50 88 TRP A O 1
ATOM 697 N N . GLY A 1 89 ? 9.037 3.835 10.076 1.00 93.94 89 GLY A N 1
ATOM 698 C CA . GLY A 1 89 ? 8.917 4.428 11.403 1.00 93.94 89 GLY A CA 1
ATOM 699 C C . GLY A 1 89 ? 7.528 5.014 11.653 1.00 93.94 89 GLY A C 1
ATOM 700 O O . GLY A 1 89 ? 6.906 4.694 12.664 1.00 93.94 89 GLY A O 1
ATOM 701 N N . THR A 1 90 ? 6.995 5.810 10.722 1.00 91.31 90 THR A N 1
ATOM 702 C CA . THR A 1 90 ? 5.651 6.395 10.870 1.00 91.31 90 THR A CA 1
ATOM 703 C C . THR A 1 90 ? 4.557 5.331 10.889 1.00 91.31 90 THR A C 1
ATOM 705 O O . THR A 1 90 ? 3.65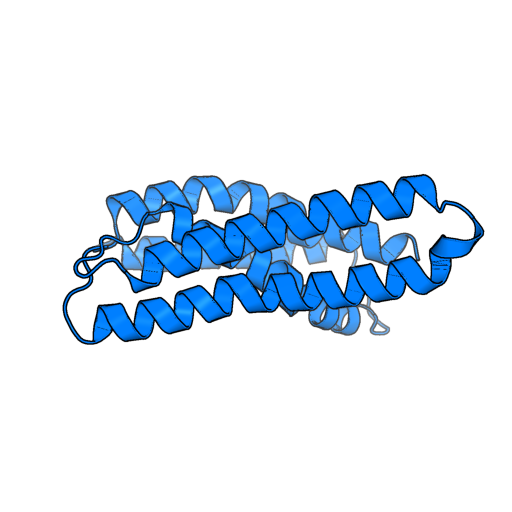2 5.414 11.718 1.00 91.31 90 THR A O 1
ATOM 708 N N . ALA A 1 91 ? 4.659 4.297 10.048 1.00 90.81 91 ALA A N 1
ATOM 709 C CA . ALA A 1 91 ? 3.709 3.186 10.040 1.00 90.81 91 ALA A CA 1
ATOM 710 C C . ALA A 1 91 ? 3.681 2.440 11.385 1.00 90.81 91 ALA A C 1
ATOM 712 O O . ALA A 1 91 ? 2.604 2.173 11.921 1.00 90.81 91 ALA A O 1
ATOM 713 N N . LEU A 1 92 ? 4.852 2.149 11.963 1.00 91.88 92 LEU A N 1
ATOM 714 C CA . LEU A 1 92 ? 4.957 1.489 13.267 1.00 91.88 92 LEU A CA 1
ATOM 715 C C . LEU A 1 92 ? 4.449 2.368 14.414 1.00 91.88 92 LEU A C 1
ATOM 717 O O . LEU A 1 92 ? 3.792 1.850 15.312 1.00 91.88 92 LEU A O 1
ATOM 721 N N . LEU A 1 93 ? 4.701 3.680 14.381 1.00 91.56 93 LEU A N 1
ATOM 722 C CA . LEU A 1 93 ? 4.205 4.619 15.395 1.00 91.56 93 LEU A CA 1
ATOM 723 C C . LEU A 1 93 ? 2.678 4.709 15.395 1.00 91.56 93 LEU A C 1
ATOM 725 O O . LEU A 1 93 ? 2.060 4.623 16.456 1.00 91.56 93 LEU A O 1
ATOM 729 N N . ILE A 1 94 ? 2.071 4.826 14.208 1.00 87.94 94 ILE A N 1
ATOM 730 C CA . ILE A 1 94 ? 0.610 4.805 14.067 1.00 87.94 94 ILE A CA 1
ATOM 731 C C . ILE A 1 94 ? 0.075 3.507 14.660 1.00 87.94 94 ILE A C 1
ATOM 733 O O . ILE A 1 94 ? -0.832 3.549 15.483 1.00 87.94 94 ILE A O 1
ATOM 737 N N . LEU A 1 95 ? 0.676 2.368 14.310 1.00 89.00 95 LEU A N 1
ATOM 738 C CA . LEU A 1 95 ? 0.242 1.069 14.802 1.00 89.00 95 LEU A CA 1
ATOM 739 C C . LEU A 1 95 ? 0.419 0.919 16.320 1.00 89.00 95 LEU A C 1
ATOM 741 O O . LEU A 1 95 ? -0.446 0.373 16.994 1.00 89.00 95 LEU A O 1
ATOM 745 N N . TYR A 1 96 ? 1.500 1.442 16.888 1.00 89.88 96 TYR A N 1
ATOM 746 C CA . TYR A 1 96 ? 1.716 1.430 18.330 1.00 89.88 96 TYR A CA 1
ATOM 747 C C . TYR A 1 96 ? 0.628 2.222 19.070 1.00 89.88 96 TYR A C 1
ATOM 749 O O . TYR A 1 96 ? 0.010 1.700 20.001 1.00 89.88 96 TYR A O 1
ATOM 757 N N . HIS A 1 97 ? 0.318 3.438 18.608 1.00 87.50 97 HIS A N 1
ATOM 758 C CA . HIS A 1 97 ? -0.794 4.232 19.149 1.00 87.50 97 HIS A CA 1
ATOM 759 C C . HIS A 1 97 ? -2.136 3.507 18.975 1.00 87.50 97 HIS A C 1
ATOM 761 O O . HIS A 1 97 ? -2.991 3.519 19.862 1.00 87.50 97 HIS A O 1
ATOM 767 N N . GLU A 1 98 ? -2.286 2.802 17.856 1.00 82.75 98 GLU A N 1
ATOM 768 C CA . GLU A 1 98 ? -3.469 2.027 17.507 1.00 82.75 98 GLU A CA 1
ATOM 769 C C . GLU A 1 98 ? -3.734 0.880 18.502 1.00 82.75 98 GLU A C 1
ATOM 771 O O . GLU A 1 98 ? -4.890 0.556 18.791 1.00 82.75 98 GLU A O 1
ATOM 776 N N . PHE A 1 99 ? -2.694 0.257 19.056 1.00 83.38 99 PHE A N 1
ATOM 777 C CA . PHE A 1 99 ? -2.855 -0.811 20.043 1.00 83.38 99 PHE A CA 1
ATOM 778 C C . PHE A 1 99 ? -3.152 -0.286 21.453 1.00 83.38 99 PHE A C 1
ATOM 780 O O . PHE A 1 99 ? -3.925 -0.937 22.159 1.00 83.38 99 PHE A O 1
ATOM 787 N N . GLN A 1 100 ? -2.648 0.899 21.813 1.00 82.19 100 GLN A N 1
ATOM 788 C CA . GLN A 1 100 ? -2.828 1.525 23.133 1.00 82.19 100 GLN A CA 1
ATOM 789 C C . GLN A 1 100 ? -4.236 2.117 23.361 1.00 82.19 100 GLN A C 1
ATOM 791 O O . GLN A 1 100 ? -4.695 2.192 24.499 1.00 82.19 100 GLN A O 1
ATOM 796 N N . ALA A 1 101 ? -4.960 2.506 22.306 1.00 75.81 101 ALA A N 1
ATOM 797 C CA . ALA A 1 101 ? -6.312 3.060 22.438 1.00 75.81 101 ALA A CA 1
ATOM 798 C C . ALA A 1 101 ? -7.365 1.989 22.821 1.00 75.81 101 ALA A C 1
ATOM 800 O O . ALA A 1 101 ? -7.459 0.942 22.166 1.00 75.81 101 ALA A O 1
ATOM 801 N N . GLN A 1 102 ? -8.178 2.252 23.858 1.00 61.44 102 GLN A N 1
ATOM 802 C CA . GLN A 1 102 ? -9.230 1.340 24.356 1.00 61.44 102 GLN A CA 1
ATOM 803 C C . GLN A 1 102 ? -10.601 1.509 23.675 1.00 61.44 102 GLN A C 1
ATOM 805 O O . GLN A 1 102 ? -11.335 0.532 23.548 1.00 61.44 102 GLN A O 1
ATOM 810 N N . VAL A 1 103 ? -10.935 2.709 23.191 1.00 60.28 103 VAL A N 1
ATOM 811 C CA . VAL A 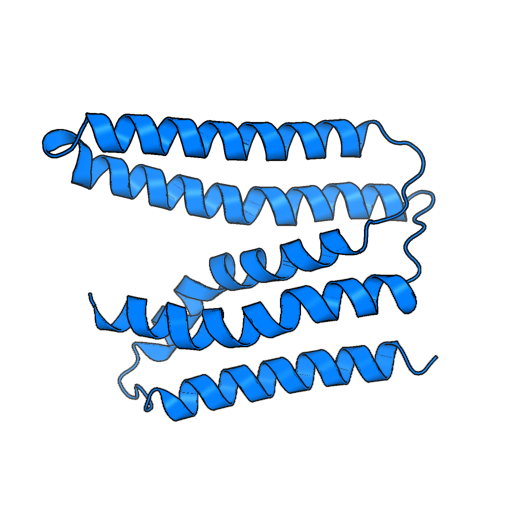1 103 ? -12.169 2.998 22.437 1.00 60.28 103 VAL A CA 1
ATOM 812 C C . VAL A 1 103 ? -11.765 3.590 21.094 1.00 60.28 103 VAL A C 1
ATOM 814 O O . VAL A 1 103 ? -10.929 4.494 21.058 1.00 60.28 103 VAL A O 1
ATOM 817 N N . ARG A 1 104 ? -12.310 3.061 19.991 1.00 64.00 104 ARG A N 1
ATOM 818 C CA . ARG A 1 104 ? -11.938 3.502 18.644 1.00 64.00 104 ARG A CA 1
ATOM 819 C C . ARG A 1 104 ? -13.137 3.977 17.840 1.00 64.00 104 ARG A C 1
ATOM 821 O O . ARG A 1 104 ? -14.062 3.215 17.565 1.00 64.00 104 ARG A O 1
ATOM 828 N N . GLU A 1 105 ? -12.991 5.192 17.332 1.00 73.06 105 GLU A N 1
ATOM 829 C CA . GLU A 1 105 ? -13.600 5.609 16.079 1.00 73.06 105 GLU A CA 1
ATOM 830 C C . GLU A 1 105 ? -12.608 5.400 14.934 1.00 73.06 105 GLU A C 1
ATOM 832 O O . GLU A 1 105 ? -11.480 5.891 14.970 1.00 73.06 105 GLU A O 1
ATOM 837 N N . VAL A 1 106 ? -13.003 4.639 13.916 1.00 77.50 106 VAL A N 1
ATOM 838 C CA . VAL A 1 106 ? -12.200 4.457 12.706 1.00 77.50 106 VAL A CA 1
ATOM 839 C C . VAL A 1 106 ? -12.211 5.770 11.915 1.00 77.50 106 VAL A C 1
ATOM 841 O O . VAL A 1 106 ? -13.285 6.258 11.544 1.00 77.50 106 VAL A O 1
ATOM 844 N N . PRO A 1 107 ? -11.054 6.387 11.620 1.00 76.56 107 PRO A N 1
ATOM 845 C CA . PRO A 1 107 ? -11.033 7.589 10.801 1.00 76.56 107 PRO A CA 1
ATOM 846 C C . PRO A 1 107 ? -11.417 7.236 9.361 1.00 76.56 107 PRO A C 1
ATOM 848 O O . PRO A 1 107 ? -11.022 6.196 8.839 1.00 76.56 107 PRO A O 1
ATOM 851 N N . ALA A 1 108 ? -12.162 8.108 8.679 1.00 75.62 108 ALA A N 1
ATOM 852 C CA . ALA A 1 108 ? -12.577 7.849 7.298 1.00 75.62 108 ALA A CA 1
ATOM 853 C C . ALA A 1 108 ? -11.382 7.700 6.331 1.00 75.62 108 ALA A C 1
ATOM 855 O O . ALA A 1 108 ? -11.466 6.971 5.345 1.00 75.62 108 ALA A O 1
ATOM 856 N N . SER A 1 109 ? -10.238 8.316 6.655 1.00 76.81 109 SER A N 1
ATOM 857 C CA . SER A 1 109 ? -8.978 8.168 5.915 1.00 76.81 109 SER A CA 1
ATOM 858 C C . SER A 1 109 ? -8.439 6.735 5.902 1.00 76.81 109 SER A C 1
ATOM 860 O O . SER A 1 109 ? -7.664 6.392 5.010 1.00 76.81 109 SER A O 1
ATOM 862 N N . TRP A 1 110 ? -8.8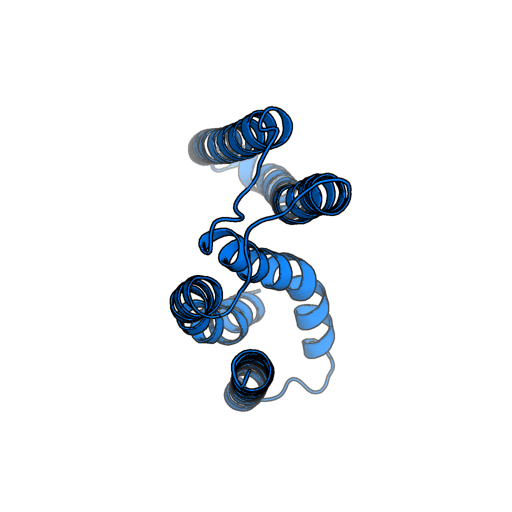67 5.880 6.838 1.00 81.44 110 TRP A N 1
ATOM 863 C CA . TRP A 1 110 ? -8.482 4.472 6.877 1.00 81.44 110 TRP A CA 1
ATOM 864 C C . TRP A 1 110 ? -8.874 3.729 5.593 1.00 81.44 110 TRP A C 1
ATOM 866 O O . TRP A 1 110 ? -8.082 2.953 5.062 1.00 81.44 110 TRP A O 1
ATOM 876 N N . PHE A 1 111 ? -10.050 4.026 5.026 1.00 77.06 111 PHE A N 1
ATOM 877 C CA . PHE A 1 111 ? -10.490 3.430 3.758 1.00 77.06 111 PHE A CA 1
ATOM 878 C C . PHE A 1 111 ? -9.563 3.789 2.590 1.00 77.06 111 PHE A C 1
ATOM 880 O O . PHE A 1 111 ? -9.450 3.026 1.631 1.00 77.06 111 PHE A O 1
ATOM 887 N N . GLY A 1 112 ? -8.829 4.899 2.697 1.00 78.00 112 GLY A N 1
ATOM 888 C CA . GLY A 1 112 ? -7.809 5.293 1.732 1.00 78.00 112 GLY A CA 1
ATOM 889 C C . GLY A 1 112 ? -6.624 4.326 1.650 1.00 78.00 112 GLY A C 1
ATOM 890 O O . GLY A 1 112 ? -5.977 4.281 0.607 1.00 78.00 112 GLY A O 1
ATOM 891 N N . ILE A 1 113 ? -6.359 3.515 2.685 1.00 81.38 113 ILE A N 1
ATOM 892 C CA . ILE A 1 113 ? -5.272 2.514 2.704 1.00 81.38 113 ILE A CA 1
ATOM 893 C C . ILE A 1 113 ? -5.590 1.328 1.780 1.00 81.38 113 ILE A C 1
ATOM 895 O O . ILE A 1 113 ? -4.681 0.718 1.211 1.00 81.38 113 ILE A O 1
ATOM 899 N N . LEU A 1 114 ? -6.876 1.029 1.566 1.00 82.38 114 LEU A N 1
ATOM 900 C CA . LEU A 1 114 ? -7.307 -0.070 0.697 1.00 82.38 114 LEU A CA 1
ATOM 901 C C . LEU A 1 114 ? -6.836 0.132 -0.748 1.00 82.38 114 LEU A C 1
ATOM 903 O O . LEU A 1 114 ? -6.446 -0.825 -1.412 1.00 82.38 114 LEU A O 1
ATOM 907 N N . ASN A 1 115 ? -6.805 1.380 -1.218 1.00 80.19 115 ASN A N 1
ATOM 908 C CA . ASN A 1 115 ? -6.387 1.716 -2.574 1.00 80.19 115 ASN A CA 1
ATOM 909 C C . ASN A 1 115 ? -4.932 1.281 -2.891 1.00 80.19 115 ASN A C 1
ATOM 911 O O . ASN A 1 115 ? -4.739 0.386 -3.721 1.00 80.19 115 ASN A O 1
ATOM 915 N N . PRO A 1 116 ? -3.887 1.818 -2.225 1.00 78.44 116 PRO A N 1
ATOM 916 C CA . PRO A 1 116 ? -2.516 1.386 -2.476 1.00 78.44 116 PRO A CA 1
ATOM 917 C C . PRO A 1 116 ? -2.297 -0.096 -2.147 1.00 78.44 116 PRO A C 1
ATOM 919 O O . PRO A 1 116 ? -1.490 -0.737 -2.819 1.00 78.44 116 PRO A O 1
ATOM 922 N N . PHE A 1 117 ? -3.028 -0.671 -1.182 1.00 85.00 117 PHE A N 1
ATOM 923 C CA . PHE A 1 117 ? -2.963 -2.104 -0.892 1.00 85.00 117 PHE A CA 1
ATOM 924 C C . PHE A 1 117 ? -3.334 -2.959 -2.112 1.00 85.00 117 PHE A C 1
ATOM 926 O O . PHE A 1 117 ? -2.542 -3.807 -2.533 1.00 85.00 117 PHE A O 1
ATOM 933 N N . PHE A 1 118 ? -4.510 -2.724 -2.706 1.00 82.25 118 PHE A N 1
ATOM 934 C CA . PHE A 1 118 ? -4.964 -3.498 -3.861 1.00 82.25 118 PHE A CA 1
ATOM 935 C C . PHE A 1 118 ? -4.089 -3.255 -5.084 1.00 82.25 118 PHE A C 1
ATOM 937 O O . PHE A 1 118 ? -3.776 -4.209 -5.793 1.00 82.25 118 PHE A O 1
ATOM 944 N N . ILE A 1 119 ? -3.631 -2.021 -5.308 1.00 80.19 119 ILE A N 1
ATOM 945 C CA . ILE A 1 119 ? -2.722 -1.724 -6.417 1.00 80.19 119 ILE A CA 1
ATOM 946 C C . ILE A 1 119 ? -1.410 -2.499 -6.258 1.00 80.19 119 ILE A C 1
ATOM 948 O O . ILE A 1 119 ? -0.999 -3.195 -7.183 1.00 80.19 119 ILE A O 1
ATOM 952 N N . ILE A 1 120 ? -0.754 -2.426 -5.097 1.00 83.56 120 ILE A N 1
ATOM 953 C CA . ILE A 1 120 ? 0.539 -3.090 -4.869 1.00 83.56 120 ILE A CA 1
ATOM 954 C C . ILE A 1 120 ? 0.384 -4.617 -4.911 1.00 83.56 120 ILE A C 1
ATOM 956 O O . ILE A 1 120 ? 1.213 -5.300 -5.515 1.00 83.56 120 ILE A O 1
ATOM 960 N N . GLY A 1 121 ? -0.684 -5.154 -4.312 1.00 83.19 121 GLY A N 1
ATOM 961 C CA . GLY A 1 121 ? -0.944 -6.594 -4.257 1.00 83.19 121 GLY A CA 1
ATOM 962 C C . GLY A 1 121 ? -1.363 -7.205 -5.598 1.00 83.19 121 GLY A C 1
ATOM 963 O O . GLY A 1 121 ? -0.845 -8.254 -5.983 1.00 83.19 121 GLY A O 1
ATOM 964 N N . LEU A 1 122 ? -2.270 -6.555 -6.337 1.00 81.69 122 LEU A N 1
ATOM 965 C CA . LEU A 1 122 ? -2.799 -7.068 -7.609 1.00 81.69 122 LEU A CA 1
ATOM 966 C C . LEU A 1 122 ? -1.930 -6.706 -8.814 1.00 81.69 122 LEU A C 1
ATOM 968 O O . LEU A 1 122 ? -2.006 -7.401 -9.825 1.00 81.69 122 LEU A O 1
ATOM 972 N N . SER A 1 123 ? -1.078 -5.679 -8.725 1.00 80.38 123 SER A N 1
ATOM 973 C CA . SER A 1 123 ? -0.166 -5.268 -9.806 1.00 80.38 123 SER A CA 1
ATOM 974 C C . SER A 1 123 ? 0.589 -6.430 -10.476 1.00 80.38 123 SER A C 1
ATOM 976 O O . SER A 1 123 ? 0.496 -6.561 -11.702 1.00 80.38 123 SER A O 1
ATOM 978 N N . PRO A 1 124 ? 1.284 -7.331 -9.749 1.00 76.44 124 PRO A N 1
ATOM 979 C CA . PRO A 1 124 ? 1.992 -8.444 -10.383 1.00 76.44 124 PRO A CA 1
ATOM 980 C C . PRO A 1 124 ? 1.048 -9.465 -11.034 1.00 76.44 124 PRO A C 1
ATOM 982 O O . PRO A 1 124 ? 1.386 -10.034 -12.073 1.00 76.44 124 PRO A O 1
ATOM 985 N N . VAL A 1 125 ? -0.133 -9.692 -10.453 1.00 81.19 125 VAL A N 1
ATOM 986 C CA . VAL A 1 125 ? -1.136 -10.628 -10.986 1.00 81.19 125 VAL A CA 1
ATOM 987 C C . VAL A 1 125 ? -1.732 -10.082 -12.280 1.00 81.19 125 VAL A C 1
ATOM 989 O O . VAL A 1 125 ? -1.756 -10.783 -13.288 1.00 81.19 125 VAL A O 1
ATOM 992 N N . LEU A 1 126 ? -2.136 -8.810 -12.279 1.00 77.06 126 LEU A N 1
ATOM 993 C CA . LEU A 1 126 ? -2.665 -8.117 -13.450 1.00 77.06 126 LEU A CA 1
ATOM 994 C C . LEU A 1 126 ? -1.615 -8.022 -14.556 1.00 77.06 126 LEU A C 1
ATOM 996 O O . LEU A 1 126 ? -1.927 -8.283 -15.713 1.00 77.06 126 LEU A O 1
ATOM 1000 N N . THR A 1 127 ? -0.360 -7.721 -14.215 1.00 75.19 127 THR A N 1
ATOM 1001 C CA . THR A 1 127 ? 0.729 -7.689 -15.201 1.00 75.19 127 THR A CA 1
ATOM 1002 C C . THR A 1 127 ? 0.867 -9.040 -15.902 1.00 75.19 127 THR A C 1
ATOM 1004 O O . THR A 1 127 ? 0.900 -9.075 -17.124 1.00 75.19 127 THR A O 1
ATOM 1007 N N . ARG A 1 128 ? 0.844 -10.155 -15.158 1.00 75.69 128 ARG A N 1
ATOM 1008 C CA . ARG A 1 128 ? 0.897 -11.507 -15.743 1.00 75.69 128 ARG A CA 1
ATOM 1009 C C . ARG A 1 128 ? -0.341 -11.863 -16.561 1.00 75.69 128 ARG A C 1
ATOM 1011 O O . ARG A 1 128 ? -0.209 -12.497 -17.601 1.00 75.69 128 ARG A O 1
ATOM 1018 N N . LEU A 1 129 ? -1.527 -11.466 -16.102 1.00 77.69 129 LEU A N 1
ATOM 1019 C CA . LEU A 1 129 ? -2.786 -11.722 -16.804 1.00 77.69 129 LEU A CA 1
ATOM 1020 C C . LEU A 1 129 ? -2.769 -11.105 -18.211 1.00 77.69 129 LEU A C 1
ATOM 1022 O O . LEU A 1 129 ? -3.174 -11.742 -19.182 1.00 77.69 129 LEU A O 1
ATOM 1026 N N . TRP A 1 130 ? -2.249 -9.883 -18.318 1.00 72.88 130 TRP A N 1
ATOM 1027 C CA . TRP A 1 130 ? -2.220 -9.108 -19.557 1.00 72.88 130 TRP A CA 1
ATOM 1028 C C . TRP A 1 130 ? -0.961 -9.300 -20.419 1.00 72.88 130 TRP A C 1
ATOM 1030 O O . TRP A 1 130 ? -0.926 -8.768 -21.527 1.00 72.88 130 TRP A O 1
ATOM 1040 N N . ASP A 1 131 ? 0.042 -10.041 -19.939 1.00 72.06 131 ASP A N 1
ATOM 1041 C CA . ASP A 1 131 ? 1.228 -10.454 -20.716 1.00 72.06 131 ASP A CA 1
ATOM 1042 C C . ASP A 1 131 ? 0.946 -11.687 -21.603 1.00 72.06 131 ASP A C 1
ATOM 1044 O O . ASP A 1 131 ? 1.825 -12.201 -22.295 1.00 72.06 131 ASP A O 1
ATOM 1048 N N . THR A 1 132 ? -0.292 -12.195 -21.585 1.00 75.50 132 THR A N 1
ATOM 1049 C CA . THR A 1 132 ? -0.741 -13.272 -22.475 1.00 75.50 132 THR A CA 1
ATOM 1050 C C . THR A 1 132 ? -0.834 -12.793 -23.932 1.00 75.50 132 THR A C 1
ATOM 1052 O O . THR A 1 132 ? -0.956 -11.601 -24.206 1.00 75.50 132 THR A O 1
ATOM 1055 N N . ARG A 1 133 ? -0.779 -13.728 -24.902 1.00 55.34 133 ARG A N 1
ATOM 1056 C CA . ARG A 1 133 ? -0.709 -13.447 -26.360 1.00 55.34 133 ARG A CA 1
ATOM 1057 C C . ARG A 1 133 ? -1.762 -12.457 -26.895 1.00 55.34 133 ARG A C 1
ATOM 1059 O O . ARG A 1 133 ? -1.549 -11.899 -27.966 1.00 55.34 133 ARG A O 1
ATOM 1066 N N . MET A 1 134 ? -2.869 -12.239 -26.183 1.00 59.84 134 MET A N 1
ATOM 1067 C CA . MET A 1 134 ? -3.879 -11.227 -26.497 1.00 59.84 134 MET A CA 1
ATOM 1068 C C . MET A 1 134 ? -3.771 -10.051 -25.524 1.00 59.84 134 MET A C 1
ATOM 1070 O O . MET A 1 134 ? -4.489 -9.973 -24.532 1.00 59.84 134 MET A O 1
ATOM 1074 N N . ASN A 1 135 ? -2.869 -9.119 -25.819 1.00 71.06 135 ASN A N 1
ATOM 1075 C CA . ASN A 1 135 ? -2.765 -7.855 -25.102 1.00 71.06 135 ASN A CA 1
ATOM 1076 C C . ASN A 1 135 ? -3.742 -6.842 -25.735 1.00 71.06 135 ASN A C 1
ATOM 1078 O O . ASN A 1 135 ? -3.440 -6.331 -26.816 1.00 71.06 135 ASN A O 1
ATOM 1082 N N . PRO A 1 136 ? -4.920 -6.554 -25.143 1.00 74.62 136 PRO A N 1
ATOM 1083 C CA . PRO A 1 136 ? -5.844 -5.605 -25.745 1.00 74.62 136 PRO A CA 1
ATOM 1084 C C . PRO A 1 136 ? -5.289 -4.176 -25.701 1.00 74.62 136 PRO A C 1
ATOM 1086 O O . PRO A 1 136 ? -4.457 -3.846 -24.847 1.00 74.62 136 PRO A O 1
ATOM 1089 N N . PRO A 1 137 ? -5.783 -3.298 -26.588 1.00 78.06 137 PRO A N 1
ATOM 1090 C CA . PRO A 1 137 ? -5.395 -1.896 -26.611 1.00 78.06 137 PRO A CA 1
ATOM 1091 C C . PRO A 1 137 ? -5.641 -1.211 -25.261 1.00 78.06 137 PRO A C 1
ATOM 1093 O O . PRO A 1 137 ? -6.582 -1.534 -24.530 1.00 78.06 137 PRO A O 1
ATOM 1096 N N . ALA A 1 138 ? -4.798 -0.224 -24.948 1.00 70.69 138 ALA A N 1
ATOM 1097 C CA . ALA A 1 138 ? -4.799 0.481 -23.665 1.00 70.69 138 ALA A CA 1
ATOM 1098 C C . ALA A 1 138 ? -6.179 1.052 -23.285 1.00 70.69 138 ALA A C 1
ATOM 1100 O O . ALA A 1 138 ? -6.558 0.995 -22.118 1.00 70.69 138 ALA A O 1
ATOM 1101 N N . ALA A 1 139 ? -6.954 1.517 -24.270 1.00 78.62 139 ALA A N 1
ATOM 1102 C CA . ALA A 1 139 ? -8.306 2.036 -24.072 1.00 78.62 139 ALA A CA 1
ATOM 1103 C C . ALA A 1 139 ? -9.283 0.989 -23.505 1.00 78.62 139 ALA A C 1
ATOM 1105 O O . ALA A 1 139 ? -10.071 1.310 -22.621 1.00 78.62 139 ALA A O 1
ATOM 1106 N N . ILE A 1 140 ? -9.206 -0.270 -23.952 1.00 78.94 140 ILE A N 1
ATOM 1107 C CA . ILE A 1 140 ? -10.081 -1.346 -23.455 1.00 78.94 140 ILE A CA 1
ATOM 1108 C C . ILE A 1 140 ? -9.716 -1.692 -22.015 1.00 78.94 140 ILE A C 1
ATOM 1110 O O . ILE A 1 140 ? -10.596 -1.840 -21.171 1.00 78.94 140 ILE A O 1
ATOM 1114 N N . LYS A 1 141 ? -8.417 -1.754 -21.703 1.00 75.25 141 LYS A N 1
ATOM 1115 C CA . LYS A 1 141 ? -7.967 -1.967 -20.324 1.00 75.25 141 LYS A CA 1
ATOM 1116 C C . LYS A 1 141 ? -8.448 -0.837 -19.423 1.00 75.25 141 LYS A C 1
ATOM 1118 O O . LYS A 1 141 ? -9.011 -1.095 -18.369 1.00 75.25 141 LYS A O 1
ATOM 1123 N N . PHE A 1 142 ? -8.292 0.409 -19.857 1.00 73.62 142 PHE A N 1
ATOM 1124 C CA . PHE A 1 142 ? -8.786 1.563 -19.114 1.00 73.62 142 PHE A CA 1
ATOM 1125 C C . PHE A 1 142 ? -10.308 1.512 -18.904 1.00 73.62 142 PHE A C 1
ATOM 1127 O O . PHE A 1 142 ? -10.774 1.717 -17.787 1.00 73.62 142 PHE A O 1
ATOM 1134 N N . GLY A 1 143 ? -11.071 1.139 -19.936 1.00 79.75 143 GLY A N 1
ATOM 1135 C CA . GLY A 1 143 ? -12.516 0.928 -19.841 1.00 79.75 143 GLY A CA 1
ATOM 1136 C C . GLY A 1 143 ? -12.899 -0.122 -18.795 1.00 79.75 143 GLY A C 1
ATOM 1137 O O . GLY A 1 143 ? -13.786 0.125 -17.986 1.00 79.75 143 GLY A O 1
ATOM 1138 N N . ILE A 1 144 ? -12.182 -1.250 -18.733 1.00 81.12 144 ILE A N 1
ATOM 1139 C CA . ILE A 1 144 ? -12.388 -2.275 -17.694 1.00 81.12 144 ILE A CA 1
ATOM 1140 C C . ILE A 1 144 ? -12.137 -1.692 -16.294 1.00 81.12 144 ILE A C 1
ATOM 1142 O O . ILE A 1 144 ? -12.922 -1.937 -15.378 1.00 81.12 144 ILE A O 1
ATOM 1146 N N . GLY A 1 145 ? -11.083 -0.885 -16.129 1.00 77.19 145 GLY A N 1
ATOM 1147 C CA . GLY A 1 145 ? -10.782 -0.198 -14.869 1.00 77.19 145 GLY A CA 1
ATOM 1148 C C . GLY A 1 145 ? -11.880 0.784 -14.446 1.00 77.19 145 GLY A C 1
ATOM 1149 O O . GLY A 1 145 ? -12.273 0.799 -13.282 1.00 77.19 145 GLY A O 1
ATOM 1150 N N . LEU A 1 146 ? -12.427 1.552 -15.392 1.00 80.38 146 LEU A N 1
ATOM 1151 C CA . LEU A 1 146 ? -13.538 2.476 -15.146 1.00 80.38 146 LEU A CA 1
ATOM 1152 C C . LEU A 1 146 ? -14.853 1.763 -14.818 1.00 80.38 146 LEU A C 1
ATOM 1154 O O . LEU A 1 146 ? -15.586 2.219 -13.946 1.00 80.38 146 LEU A O 1
ATOM 1158 N N . VAL A 1 147 ? -15.147 0.636 -15.469 1.00 84.00 147 VAL A N 1
ATOM 1159 C CA . VAL A 1 147 ? -16.332 -0.177 -15.151 1.00 84.00 147 VAL A CA 1
ATOM 1160 C C . VAL A 1 147 ? -16.212 -0.769 -13.746 1.00 84.00 147 VAL A C 1
ATOM 1162 O O . VAL A 1 147 ? -17.159 -0.678 -12.971 1.00 84.00 147 VAL A O 1
ATOM 1165 N N . LEU A 1 148 ? -15.047 -1.312 -13.378 1.00 80.75 148 LEU A N 1
ATOM 1166 C CA . LEU A 1 148 ? -14.780 -1.800 -12.018 1.00 80.75 148 LEU A CA 1
ATOM 1167 C C . LEU A 1 148 ? -14.898 -0.684 -10.974 1.00 80.75 148 LEU A C 1
ATOM 1169 O O . LEU A 1 148 ? -15.495 -0.896 -9.920 1.00 80.75 148 LEU A O 1
ATOM 1173 N N . LEU A 1 149 ? -14.375 0.508 -11.277 1.00 79.69 149 LEU A N 1
ATOM 1174 C CA . LEU A 1 149 ? -14.520 1.686 -10.424 1.00 79.69 149 LEU A CA 1
ATOM 1175 C C . LEU A 1 149 ? -15.999 2.060 -10.243 1.00 79.69 149 LEU A C 1
ATOM 1177 O O . LEU A 1 149 ? -16.456 2.234 -9.114 1.00 79.69 149 LEU A O 1
ATOM 1181 N N . GLY A 1 150 ? -16.751 2.143 -11.343 1.00 79.06 150 GLY A N 1
ATOM 1182 C CA . GLY A 1 150 ? -18.179 2.457 -11.338 1.00 79.06 150 GLY A CA 1
ATOM 1183 C C . GLY A 1 150 ? -19.008 1.426 -10.571 1.00 79.06 150 GLY A C 1
ATOM 1184 O O . GLY A 1 150 ? -19.870 1.805 -9.784 1.00 79.06 150 GLY A O 1
ATOM 1185 N N . LEU A 1 151 ? -18.701 0.133 -10.716 1.00 82.81 151 LEU A N 1
ATOM 1186 C CA . LEU A 1 151 ? -19.314 -0.937 -9.921 1.00 82.81 151 LEU A CA 1
ATOM 1187 C C . LEU A 1 151 ? -18.975 -0.809 -8.430 1.00 82.81 151 LEU A C 1
ATOM 1189 O O . LEU A 1 151 ? -19.851 -1.005 -7.590 1.00 82.81 151 LEU A O 1
ATOM 1193 N N . GLY A 1 152 ? -17.738 -0.431 -8.092 1.00 77.38 152 GLY A N 1
ATOM 1194 C CA . GLY A 1 152 ? -17.327 -0.157 -6.714 1.00 77.38 152 GLY A CA 1
ATOM 1195 C C . GLY A 1 152 ? -18.130 0.981 -6.079 1.00 77.38 152 GLY A C 1
ATOM 1196 O O . GLY A 1 152 ? -18.631 0.831 -4.965 1.00 77.38 152 GLY A O 1
ATOM 1197 N N . PHE A 1 153 ? -18.331 2.084 -6.806 1.00 75.44 153 PHE A N 1
ATOM 1198 C CA . PHE A 1 153 ? -19.211 3.172 -6.362 1.00 75.44 153 PHE A CA 1
ATOM 1199 C C . PHE A 1 153 ? -20.686 2.771 -6.317 1.00 75.44 153 PHE A C 1
ATOM 1201 O O . PHE A 1 153 ? -21.388 3.175 -5.395 1.00 75.44 153 PHE A O 1
ATOM 1208 N N . GLY A 1 154 ? -21.154 1.947 -7.257 1.00 79.94 154 GLY A N 1
ATOM 1209 C CA . GLY A 1 154 ? -22.520 1.421 -7.257 1.00 79.94 154 GLY A CA 1
ATOM 1210 C C . GLY A 1 154 ? -22.821 0.573 -6.019 1.00 79.94 154 GLY A C 1
ATOM 1211 O O . GLY A 1 154 ? -23.854 0.762 -5.380 1.00 79.94 154 GLY A O 1
ATOM 1212 N N . ALA A 1 155 ? -21.894 -0.302 -5.621 1.00 76.94 155 ALA A N 1
ATOM 1213 C CA . ALA A 1 155 ? -22.020 -1.091 -4.395 1.00 76.94 155 ALA A CA 1
ATOM 1214 C C . ALA A 1 155 ? -22.033 -0.211 -3.132 1.00 76.94 155 ALA A C 1
ATOM 1216 O O . ALA A 1 155 ? -22.821 -0.459 -2.218 1.00 76.94 155 ALA A O 1
ATOM 1217 N N . LEU A 1 156 ? -21.208 0.843 -3.093 1.00 72.31 156 LEU A N 1
ATOM 1218 C CA . LEU A 1 156 ? -21.223 1.826 -2.005 1.00 72.31 156 LEU A CA 1
ATOM 1219 C C . LEU A 1 156 ? -22.560 2.573 -1.942 1.00 72.31 156 LEU A C 1
ATOM 1221 O O . LEU A 1 156 ? -23.143 2.661 -0.867 1.00 72.31 156 LEU A O 1
ATOM 1225 N N . ALA A 1 157 ? -23.085 3.036 -3.079 1.00 76.12 157 ALA A N 1
ATOM 1226 C CA . ALA A 1 157 ? -24.365 3.740 -3.149 1.00 76.12 157 ALA A CA 1
ATOM 1227 C C . ALA A 1 157 ? -25.532 2.891 -2.615 1.00 76.12 157 ALA A C 1
ATOM 1229 O O . ALA A 1 157 ? -26.350 3.395 -1.851 1.00 76.12 157 ALA A O 1
ATOM 1230 N N . VAL A 1 158 ? -25.573 1.593 -2.937 1.00 76.94 158 VAL A N 1
ATOM 1231 C CA . VAL A 1 158 ? -26.564 0.655 -2.371 1.00 76.94 158 VAL A CA 1
ATOM 1232 C C . VAL A 1 158 ? -26.382 0.482 -0.858 1.00 76.94 158 VAL A C 1
ATOM 1234 O O . VAL A 1 158 ? -27.365 0.370 -0.130 1.00 76.94 158 VAL A O 1
ATOM 1237 N N . GLY A 1 159 ? -25.142 0.496 -0.363 1.00 67.06 159 GLY A N 1
ATOM 1238 C CA . GLY A 1 159 ? -24.844 0.442 1.071 1.00 67.06 159 GLY A CA 1
ATOM 1239 C C . GLY A 1 159 ? -25.249 1.702 1.847 1.00 67.06 159 GLY A C 1
ATOM 1240 O O . GLY A 1 159 ? -25.636 1.584 3.008 1.00 67.06 159 GLY A O 1
ATOM 1241 N N . GLY A 1 160 ? -25.188 2.876 1.210 1.00 64.62 160 GLY A N 1
ATOM 1242 C CA . GLY A 1 160 ? -25.607 4.163 1.784 1.00 64.62 160 GLY A CA 1
ATOM 1243 C C . GLY A 1 160 ? -27.088 4.504 1.598 1.00 64.62 160 GLY A C 1
ATOM 1244 O O . GLY A 1 160 ? -27.544 5.497 2.150 1.00 64.62 160 GLY A O 1
ATOM 1245 N N . LEU A 1 161 ? -27.850 3.697 0.853 1.00 66.75 161 LEU A N 1
ATOM 1246 C CA . LEU A 1 161 ? -29.304 3.834 0.670 1.00 66.75 161 LEU A CA 1
ATOM 1247 C C . LEU A 1 161 ? -30.117 3.311 1.880 1.00 66.75 161 LEU A C 1
ATOM 1249 O O . LEU A 1 161 ? -31.214 2.781 1.714 1.00 66.75 161 LEU A O 1
ATOM 1253 N N . LYS A 1 162 ? -29.583 3.445 3.096 1.00 51.75 162 LYS A N 1
ATOM 1254 C CA . LYS A 1 162 ? -30.249 3.090 4.356 1.00 51.75 162 LYS A CA 1
ATOM 1255 C C . LYS A 1 162 ? -30.526 4.321 5.198 1.00 51.75 162 LYS A C 1
ATOM 1257 O O . LYS A 1 162 ? -29.620 5.176 5.277 1.00 51.75 162 LYS A O 1
#

Radius of gyration: 18.89 Å; chains: 1; bounding box: 58×25×51 Å